Protein AF-A0A8J2TFP2-F1 (afdb_monomer_lite)

Sequence (75 aa):
MIRVQRRDIVRLLEDNPSLKPYLDEAVKEAYENAKDLAMGETNLPLIIFPLECSYNLAEIFDNYFYPGEPSELNE

Foldseek 3Di:
DLLVVLVVVVVVCVVPVVCVVCVVVVQFVVVVVVLVVCCVVVVDDSVVDDNGDPDDPVLSNDSPRDPDDDPPPDD

Secondary structure (DSSP, 8-state):
-HHHHHHHHHHHHHH-GGGGGGHHHHHHHHHHHHHHHHHHHH---GGGS-SS-SS-HHHHH-TT--SSSPPS---

Structure (mmCIF, N/CA/C/O backbone):
data_AF-A0A8J2TFP2-F1
#
_entry.id   AF-A0A8J2TFP2-F1
#
loop_
_atom_site.group_PDB
_atom_site.id
_atom_site.type_symbol
_atom_site.label_atom_id
_atom_site.label_alt_id
_atom_site.label_comp_id
_atom_site.label_asym_id
_atom_site.label_entity_id
_atom_site.label_seq_id
_atom_site.pdbx_PDB_ins_code
_atom_site.Cartn_x
_atom_site.Cartn_y
_atom_site.Cartn_z
_atom_site.occupancy
_atom_site.B_iso_or_equiv
_atom_site.auth_seq_id
_atom_site.auth_comp_id
_atom_site.auth_asym_id
_atom_site.auth_atom_id
_atom_site.pdbx_PDB_model_num
ATOM 1 N N . MET A 1 1 ? -4.338 -13.602 -4.798 1.00 81.50 1 MET A N 1
ATOM 2 C CA . MET A 1 1 ? -5.123 -12.761 -5.736 1.00 81.50 1 MET A CA 1
ATOM 3 C C . MET A 1 1 ? -5.387 -11.409 -5.083 1.00 81.50 1 MET A C 1
ATOM 5 O O . MET A 1 1 ? -5.810 -11.391 -3.934 1.00 81.50 1 MET A O 1
ATOM 9 N N . ILE A 1 2 ? -5.131 -10.293 -5.775 1.00 91.00 2 ILE A N 1
ATOM 10 C CA . ILE A 1 2 ? -5.117 -8.938 -5.179 1.00 91.00 2 ILE A CA 1
ATOM 11 C C . ILE A 1 2 ? -6.427 -8.539 -4.475 1.00 91.00 2 ILE A C 1
ATOM 13 O O . ILE A 1 2 ? -6.392 -7.962 -3.395 1.00 91.00 2 ILE A O 1
ATOM 17 N N . ARG A 1 3 ? -7.582 -8.947 -5.015 1.00 92.44 3 ARG A N 1
ATOM 18 C CA . ARG A 1 3 ? -8.905 -8.677 -4.419 1.00 92.44 3 ARG A CA 1
ATOM 19 C C . ARG A 1 3 ? -9.110 -9.330 -3.049 1.00 92.44 3 ARG A C 1
ATOM 21 O O . ARG A 1 3 ? -9.838 -8.794 -2.223 1.00 92.44 3 ARG A O 1
ATOM 28 N N . VAL A 1 4 ? -8.486 -10.484 -2.803 1.00 95.25 4 VAL A N 1
ATOM 29 C CA . VAL A 1 4 ? -8.545 -11.149 -1.490 1.00 95.25 4 VAL A CA 1
ATOM 30 C C . VAL A 1 4 ? -7.735 -10.343 -0.477 1.00 95.25 4 VAL A C 1
ATOM 32 O O . VAL A 1 4 ? -8.270 -9.982 0.561 1.00 95.25 4 VAL A O 1
ATOM 35 N N . GLN A 1 5 ? -6.514 -9.933 -0.839 1.00 94.75 5 GLN A N 1
ATOM 36 C CA . GLN A 1 5 ? -5.666 -9.101 0.026 1.00 94.75 5 GLN A CA 1
ATOM 37 C C . GLN A 1 5 ? -6.333 -7.767 0.383 1.00 94.75 5 GLN A C 1
ATOM 39 O O . GLN A 1 5 ? -6.332 -7.372 1.544 1.00 94.75 5 GLN A O 1
ATOM 44 N N . ARG A 1 6 ? -6.966 -7.102 -0.596 1.00 96.00 6 ARG A N 1
ATOM 45 C CA . ARG A 1 6 ? -7.734 -5.866 -0.364 1.00 96.00 6 ARG A CA 1
ATOM 46 C C . ARG A 1 6 ? -8.910 -6.076 0.593 1.00 96.00 6 ARG A C 1
ATOM 48 O O . ARG A 1 6 ? -9.162 -5.248 1.460 1.00 96.00 6 ARG A O 1
ATOM 55 N N . ARG A 1 7 ? -9.620 -7.199 0.487 1.00 95.44 7 ARG A N 1
ATOM 56 C CA . ARG A 1 7 ? -10.709 -7.528 1.418 1.00 95.44 7 ARG A CA 1
ATOM 57 C C . ARG A 1 7 ? -10.196 -7.800 2.830 1.00 95.44 7 ARG A C 1
ATOM 59 O O . ARG A 1 7 ? -10.815 -7.357 3.793 1.00 95.44 7 ARG A O 1
ATOM 66 N N . ASP A 1 8 ? -9.089 -8.521 2.941 1.00 96.19 8 ASP A N 1
ATOM 67 C CA . ASP A 1 8 ? -8.524 -8.908 4.229 1.00 96.19 8 ASP A CA 1
ATOM 68 C C . ASP A 1 8 ? -7.934 -7.701 4.967 1.00 96.19 8 ASP A C 1
ATOM 70 O O . ASP A 1 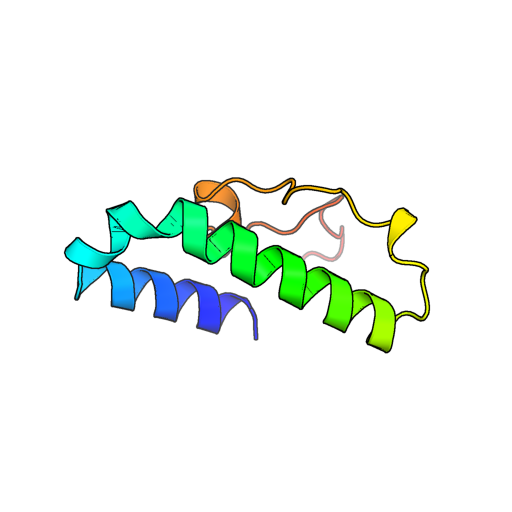8 ? -8.159 -7.565 6.168 1.00 96.19 8 ASP A O 1
ATOM 74 N N . ILE A 1 9 ? -7.271 -6.772 4.264 1.00 95.50 9 ILE A N 1
ATOM 75 C CA . ILE A 1 9 ? -6.751 -5.548 4.894 1.00 95.50 9 ILE A CA 1
ATOM 76 C C . ILE A 1 9 ? -7.879 -4.628 5.375 1.00 95.50 9 ILE A C 1
ATOM 78 O O . ILE A 1 9 ? -7.783 -4.074 6.466 1.00 95.50 9 ILE A O 1
ATOM 82 N N . VAL A 1 10 ? -8.978 -4.508 4.619 1.00 95.62 10 VAL A N 1
ATOM 83 C CA . VAL A 1 10 ? -10.148 -3.726 5.052 1.00 95.62 10 VAL A CA 1
ATOM 84 C C . VAL A 1 10 ? -10.736 -4.312 6.335 1.00 95.62 10 VAL A C 1
ATOM 86 O O . VAL A 1 10 ? -10.912 -3.576 7.302 1.00 95.62 10 VAL A O 1
ATOM 89 N N . ARG A 1 11 ? -10.940 -5.636 6.388 1.00 97.06 11 ARG A N 1
ATOM 90 C CA . ARG A 1 11 ? -11.409 -6.326 7.604 1.00 97.06 11 ARG A CA 1
ATOM 91 C C . ARG A 1 11 ? -10.461 -6.123 8.784 1.00 97.06 11 ARG A C 1
ATOM 93 O O . ARG A 1 11 ? -10.907 -5.802 9.877 1.00 97.06 11 ARG A O 1
ATOM 100 N N . LEU A 1 12 ? -9.150 -6.232 8.561 1.00 97.06 12 LEU A N 1
ATOM 101 C CA . LEU A 1 12 ? -8.151 -6.017 9.610 1.00 97.06 12 LEU A CA 1
ATOM 102 C C . LEU A 1 12 ? -8.240 -4.606 10.215 1.00 97.06 12 LEU A C 1
ATOM 104 O O . LEU A 1 12 ? -8.114 -4.453 11.430 1.00 97.06 12 LEU A O 1
ATOM 108 N N . LEU A 1 13 ? -8.452 -3.585 9.380 1.00 96.69 13 LEU A N 1
ATOM 109 C CA . LEU A 1 13 ? -8.574 -2.186 9.802 1.00 96.69 13 LEU A CA 1
ATOM 110 C C . LEU A 1 13 ? -9.920 -1.867 10.465 1.00 96.69 13 LEU A C 1
ATOM 112 O O . LEU A 1 13 ? -10.000 -0.922 11.254 1.00 96.69 13 LEU A O 1
ATOM 116 N N . GLU A 1 14 ? -10.971 -2.619 10.137 1.00 97.19 14 GLU A N 1
ATOM 117 C CA . GLU A 1 14 ? -12.258 -2.585 10.839 1.00 97.19 14 GLU A CA 1
ATOM 118 C C . GLU A 1 14 ? -12.127 -3.189 12.241 1.00 97.19 14 GLU A C 1
ATOM 120 O O . GLU A 1 14 ? -12.549 -2.560 13.212 1.00 97.19 14 GLU A O 1
ATOM 125 N N . ASP A 1 15 ? -11.467 -4.344 12.350 1.00 98.38 15 ASP A N 1
ATOM 126 C CA . ASP A 1 15 ? -11.220 -5.032 13.620 1.00 98.38 15 ASP A CA 1
ATOM 127 C C . ASP A 1 15 ? -10.221 -4.270 14.509 1.00 98.38 15 ASP A C 1
ATOM 129 O O . ASP A 1 15 ? -10.305 -4.323 15.736 1.00 98.38 15 ASP A O 1
ATOM 133 N N . ASN A 1 16 ? -9.285 -3.526 13.903 1.00 98.12 16 ASN A N 1
ATOM 134 C CA . ASN A 1 16 ? -8.229 -2.791 14.605 1.00 98.12 16 ASN A CA 1
ATOM 135 C C . ASN A 1 16 ? -8.117 -1.330 14.125 1.00 98.12 16 ASN A C 1
ATOM 137 O O . ASN A 1 16 ? -7.135 -0.952 13.475 1.00 98.12 16 ASN A O 1
ATOM 141 N N . PRO A 1 17 ? -9.073 -0.449 14.479 1.00 97.25 17 PRO A N 1
ATOM 142 C CA . PRO A 1 17 ? -9.072 0.945 14.028 1.00 97.25 17 PRO A CA 1
ATOM 143 C C . PRO A 1 17 ? -7.839 1.749 14.465 1.00 97.25 17 PRO A C 1
ATOM 145 O O . PRO A 1 17 ? -7.502 2.744 13.824 1.00 97.25 17 PRO A O 1
ATOM 148 N N . SER A 1 18 ? -7.151 1.318 15.529 1.00 98.06 18 SER A N 1
ATOM 149 C CA . SER A 1 18 ? -5.900 1.915 16.011 1.00 98.06 18 SER A CA 1
ATOM 150 C C . SER A 1 18 ? -4.741 1.799 15.021 1.00 98.06 18 SER A C 1
ATOM 152 O O . SER A 1 18 ? -3.755 2.507 15.185 1.00 98.06 18 SER A O 1
ATOM 154 N N . LEU A 1 19 ? -4.850 0.954 13.990 1.00 97.31 19 LEU A N 1
ATOM 155 C CA . LEU A 1 19 ? -3.844 0.834 12.934 1.00 97.31 19 LEU A CA 1
ATOM 156 C C . LEU A 1 19 ? -3.940 1.954 11.886 1.00 97.31 19 LEU A C 1
ATOM 158 O O . LEU A 1 19 ? -2.960 2.236 11.202 1.00 97.31 19 LEU A O 1
ATOM 162 N N . LYS A 1 20 ? -5.092 2.629 11.770 1.00 96.19 20 LYS A N 1
ATOM 163 C CA . LYS A 1 20 ? -5.332 3.663 10.746 1.00 96.19 20 LYS A CA 1
ATOM 164 C C . LYS A 1 20 ? -4.304 4.808 10.735 1.00 96.19 20 LYS A C 1
ATOM 166 O O . LYS A 1 20 ? -3.903 5.189 9.639 1.00 96.19 20 LYS A O 1
ATOM 171 N N . PRO A 1 21 ? -3.840 5.345 11.882 1.00 97.62 21 PRO A N 1
ATOM 172 C CA . PRO A 1 21 ? -2.839 6.414 11.898 1.00 97.62 21 PRO A CA 1
ATOM 173 C C . PRO A 1 21 ? -1.482 6.026 11.293 1.00 97.62 21 PRO A C 1
ATOM 175 O O . PRO A 1 21 ? -0.712 6.911 10.941 1.00 97.62 21 PRO A O 1
ATOM 178 N N . TYR A 1 22 ? -1.185 4.728 11.170 1.00 97.06 22 TYR A N 1
ATOM 179 C CA . TYR A 1 22 ? 0.097 4.221 10.668 1.00 97.06 22 TYR A CA 1
ATOM 180 C C . TYR A 1 22 ? 0.074 3.892 9.169 1.00 97.06 22 TYR A C 1
ATOM 182 O O . TYR A 1 22 ? 1.093 3.495 8.609 1.00 97.06 22 TYR A O 1
ATOM 190 N N . LEU A 1 23 ? -1.078 4.038 8.502 1.00 96.44 23 LEU A N 1
ATOM 191 C CA . LEU A 1 23 ? -1.250 3.616 7.109 1.00 96.44 23 LEU A CA 1
ATOM 192 C C . LEU A 1 23 ? -0.320 4.347 6.140 1.00 96.44 23 LEU A C 1
ATOM 194 O O . LEU A 1 23 ? 0.217 3.715 5.236 1.00 96.44 23 LEU A O 1
ATOM 198 N N . ASP A 1 24 ? -0.097 5.645 6.342 1.00 95.38 24 ASP A N 1
ATOM 199 C CA . ASP A 1 24 ? 0.766 6.433 5.458 1.00 95.38 24 ASP A CA 1
ATOM 200 C C . ASP A 1 24 ? 2.221 5.947 5.497 1.00 95.38 24 ASP A C 1
ATOM 202 O O . ASP A 1 24 ? 2.890 5.886 4.466 1.00 95.38 24 ASP A O 1
ATOM 206 N N . GLU A 1 25 ? 2.717 5.580 6.680 1.00 96.94 25 GLU A N 1
ATOM 207 C CA . GLU A 1 25 ? 4.059 5.017 6.847 1.00 96.94 25 GLU A CA 1
ATOM 208 C C . GLU A 1 25 ? 4.131 3.600 6.269 1.00 96.94 25 GLU A C 1
ATOM 210 O O . GLU A 1 25 ? 5.021 3.304 5.470 1.00 96.94 25 GLU A O 1
ATOM 215 N N . ALA A 1 26 ? 3.137 2.763 6.576 1.00 96.44 26 ALA A N 1
ATOM 216 C CA . ALA A 1 26 ? 3.061 1.395 6.076 1.00 96.44 26 ALA A CA 1
ATOM 217 C C . ALA A 1 26 ? 2.999 1.328 4.539 1.00 96.44 26 ALA A C 1
ATOM 219 O O . ALA A 1 26 ? 3.623 0.457 3.936 1.00 96.44 26 ALA A O 1
ATOM 220 N N . VAL A 1 27 ? 2.283 2.248 3.879 1.00 96.94 27 VAL A N 1
ATOM 221 C CA . VAL A 1 27 ? 2.222 2.312 2.408 1.00 96.94 27 VAL A CA 1
ATOM 222 C C . VAL A 1 27 ? 3.563 2.716 1.806 1.00 96.94 27 VAL A C 1
ATOM 224 O O . VAL A 1 27 ? 3.949 2.150 0.785 1.00 96.94 27 VAL A O 1
ATOM 227 N N . LYS A 1 28 ? 4.291 3.656 2.422 1.00 97.00 28 LYS A N 1
ATOM 228 C CA . LYS A 1 28 ? 5.630 4.044 1.952 1.00 97.00 28 LYS A CA 1
ATOM 229 C C . LYS A 1 28 ? 6.593 2.863 2.010 1.00 97.00 28 LYS A C 1
ATOM 231 O O . LYS A 1 28 ? 7.234 2.561 1.009 1.00 97.00 28 LYS A O 1
ATOM 236 N N . GLU A 1 29 ? 6.634 2.157 3.137 1.00 97.69 29 GLU A N 1
ATOM 237 C CA . GLU A 1 29 ? 7.468 0.961 3.294 1.00 97.69 29 GLU A CA 1
ATOM 238 C C . GLU A 1 29 ? 7.068 -0.145 2.303 1.00 97.69 29 GLU A C 1
ATOM 240 O O . GLU A 1 29 ? 7.913 -0.706 1.604 1.00 97.69 29 GLU A O 1
ATOM 245 N N . ALA A 1 30 ? 5.767 -0.428 2.183 1.00 96.62 30 ALA A N 1
ATOM 246 C CA . ALA A 1 30 ? 5.261 -1.421 1.242 1.00 96.62 30 ALA A CA 1
ATOM 247 C C . ALA A 1 30 ? 5.606 -1.074 -0.215 1.00 96.62 30 ALA A C 1
ATOM 249 O O . ALA A 1 30 ? 5.892 -1.975 -1.003 1.00 96.62 30 ALA A O 1
ATOM 250 N N . TYR A 1 31 ? 5.600 0.211 -0.577 1.00 97.62 31 TYR A N 1
ATOM 251 C CA . TYR A 1 31 ? 5.938 0.661 -1.923 1.00 97.62 31 TYR A CA 1
ATOM 252 C C . TYR A 1 31 ? 7.431 0.513 -2.243 1.00 97.62 31 TYR A C 1
ATOM 254 O O . TYR A 1 31 ? 7.760 0.064 -3.339 1.00 97.62 31 TYR A O 1
ATOM 262 N N . GLU A 1 32 ? 8.332 0.810 -1.302 1.00 97.38 32 GLU A N 1
ATOM 263 C CA . GLU A 1 32 ? 9.768 0.538 -1.485 1.00 97.38 32 GLU A CA 1
ATOM 264 C C . GLU A 1 32 ? 10.017 -0.952 -1.746 1.00 97.38 32 GLU A C 1
ATOM 266 O O . GLU A 1 32 ? 10.631 -1.313 -2.751 1.00 97.38 32 GLU A O 1
ATOM 271 N N . ASN A 1 33 ? 9.419 -1.822 -0.927 1.00 97.12 33 ASN A N 1
ATOM 272 C CA . ASN A 1 33 ? 9.499 -3.268 -1.127 1.00 97.12 33 ASN A CA 1
ATOM 273 C C . ASN A 1 33 ? 8.915 -3.695 -2.487 1.00 97.12 33 ASN A C 1
ATOM 275 O O . ASN A 1 33 ? 9.473 -4.552 -3.172 1.00 97.12 33 ASN A O 1
ATOM 279 N N . ALA A 1 34 ? 7.796 -3.096 -2.906 1.00 95.75 34 ALA A N 1
ATOM 280 C CA . ALA A 1 34 ? 7.170 -3.399 -4.190 1.00 95.75 34 ALA A CA 1
ATOM 281 C C . ALA A 1 34 ? 8.061 -3.014 -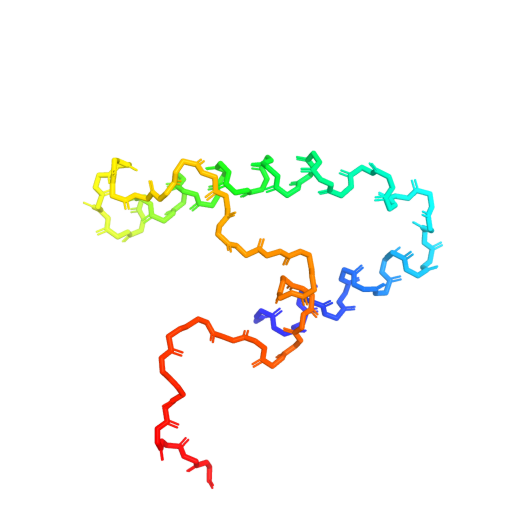5.382 1.00 95.75 34 ALA A C 1
ATOM 283 O O . ALA A 1 34 ? 8.092 -3.755 -6.365 1.00 95.75 34 ALA A O 1
ATOM 284 N N . LYS A 1 35 ? 8.804 -1.901 -5.301 1.00 96.75 35 LYS A N 1
ATOM 285 C CA . LYS A 1 35 ? 9.769 -1.508 -6.339 1.00 96.75 35 LYS A CA 1
ATOM 286 C C . LYS A 1 35 ? 10.899 -2.527 -6.474 1.00 96.75 35 LYS A C 1
ATOM 288 O O . LYS A 1 35 ? 11.226 -2.904 -7.597 1.00 96.75 35 LYS A O 1
ATOM 293 N N . ASP A 1 36 ? 11.447 -3.008 -5.360 1.00 96.00 36 ASP A N 1
ATOM 294 C CA . ASP A 1 36 ? 12.516 -4.015 -5.373 1.00 96.00 36 ASP A CA 1
ATOM 295 C C . ASP A 1 36 ? 12.045 -5.342 -5.981 1.00 96.00 36 ASP A C 1
ATOM 297 O O . ASP A 1 36 ? 12.726 -5.922 -6.832 1.00 96.00 36 ASP A O 1
ATOM 301 N N . LEU A 1 37 ? 10.844 -5.793 -5.602 1.00 96.69 37 LEU A N 1
ATOM 302 C CA . LEU A 1 37 ? 10.223 -6.988 -6.175 1.00 96.69 37 LEU A CA 1
ATOM 303 C C . LEU A 1 37 ? 9.975 -6.823 -7.680 1.00 96.69 37 LEU A C 1
ATOM 305 O O . LEU A 1 37 ? 10.372 -7.679 -8.469 1.00 96.69 37 LEU A O 1
ATOM 309 N N . ALA A 1 38 ? 9.382 -5.700 -8.094 1.00 95.94 38 ALA A N 1
ATOM 310 C CA . ALA A 1 38 ? 9.088 -5.432 -9.498 1.00 95.94 38 ALA A CA 1
ATOM 311 C C . ALA A 1 38 ? 10.361 -5.327 -10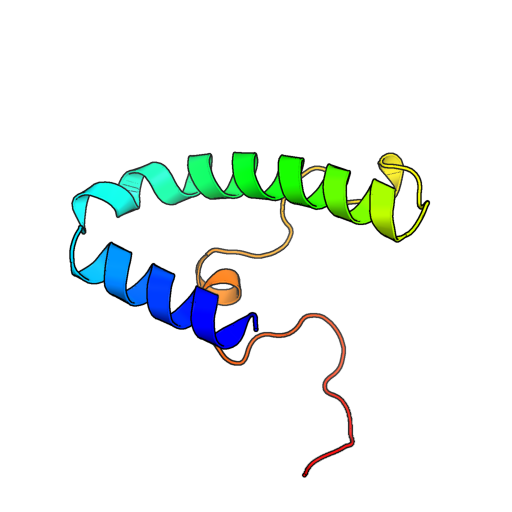.348 1.00 95.94 38 ALA A C 1
ATOM 313 O O . ALA A 1 38 ? 10.402 -5.858 -11.459 1.00 95.94 38 ALA A O 1
ATOM 314 N N . MET A 1 39 ? 11.416 -4.689 -9.838 1.00 96.56 39 MET A N 1
ATOM 315 C CA . MET A 1 39 ? 12.734 -4.664 -10.477 1.00 96.56 39 MET A CA 1
ATOM 316 C C . MET A 1 39 ? 13.272 -6.086 -10.676 1.00 96.56 39 MET A C 1
ATOM 318 O O . MET A 1 39 ? 13.711 -6.419 -11.777 1.00 96.56 39 MET A O 1
ATOM 322 N N . GLY A 1 40 ? 13.206 -6.933 -9.643 1.00 96.38 40 GLY A N 1
ATOM 323 C CA . GLY A 1 40 ? 13.673 -8.319 -9.709 1.00 96.38 40 GLY A CA 1
ATOM 324 C C . GLY A 1 40 ? 12.909 -9.177 -10.722 1.00 96.38 40 GLY A C 1
ATOM 325 O O . GLY A 1 40 ? 13.517 -9.975 -11.432 1.00 96.38 40 GLY A O 1
ATOM 326 N N . GLU A 1 41 ? 11.591 -8.993 -10.826 1.00 97.25 41 GLU A N 1
ATOM 327 C CA . GLU A 1 41 ? 10.733 -9.761 -11.739 1.00 97.25 41 GLU A CA 1
ATOM 328 C C . GLU A 1 41 ? 10.800 -9.274 -13.193 1.00 97.25 41 GLU A C 1
ATOM 330 O O . GLU A 1 41 ? 10.771 -10.080 -14.123 1.00 97.25 41 GLU A O 1
ATOM 335 N N . THR A 1 42 ? 10.878 -7.958 -13.406 1.00 95.88 42 THR A N 1
ATOM 336 C CA . THR A 1 42 ? 10.806 -7.349 -14.749 1.00 95.88 42 THR A CA 1
ATOM 337 C C . THR A 1 42 ? 12.171 -7.048 -15.360 1.00 95.88 42 THR A C 1
ATOM 339 O O . THR A 1 42 ? 12.256 -6.770 -16.557 1.00 95.88 42 THR A O 1
ATOM 342 N N . ASN A 1 43 ? 13.238 -7.086 -14.555 1.00 94.81 43 ASN A N 1
ATOM 343 C CA . ASN A 1 43 ? 14.592 -6.671 -14.925 1.00 94.81 43 ASN A CA 1
ATOM 344 C C . ASN A 1 43 ? 14.672 -5.211 -15.433 1.00 94.81 43 ASN A C 1
ATOM 346 O O . ASN A 1 43 ? 15.591 -4.844 -16.169 1.00 94.81 43 ASN A O 1
ATOM 350 N N . LEU A 1 44 ? 13.698 -4.372 -15.060 1.00 96.50 44 LEU A N 1
ATOM 351 C CA . LEU A 1 44 ? 13.703 -2.933 -15.316 1.00 96.50 44 LEU A CA 1
ATOM 352 C C . LEU A 1 44 ? 14.504 -2.207 -14.225 1.00 96.50 44 LEU A C 1
ATOM 354 O O . LEU A 1 44 ? 14.399 -2.569 -13.055 1.00 96.50 44 LEU A O 1
ATOM 358 N N . PRO A 1 45 ? 15.280 -1.161 -14.559 1.00 94.69 45 PRO A N 1
ATOM 359 C CA . PRO A 1 45 ? 16.063 -0.446 -13.561 1.00 94.69 45 PRO A CA 1
ATOM 360 C C . PRO A 1 45 ? 15.170 0.384 -12.629 1.00 94.69 45 PRO A C 1
ATOM 362 O O . PRO A 1 45 ? 14.182 0.975 -13.067 1.00 94.69 45 PRO A O 1
ATOM 365 N N . LEU A 1 46 ? 15.581 0.504 -11.358 1.00 92.12 46 LEU A N 1
ATOM 366 C CA . LEU A 1 46 ? 14.808 1.168 -10.298 1.00 92.12 46 LEU A CA 1
ATOM 367 C C . LEU A 1 46 ? 14.358 2.600 -10.658 1.00 92.12 46 LEU A C 1
ATOM 369 O O . LEU A 1 46 ? 13.286 3.037 -10.259 1.00 92.12 46 LEU A O 1
ATOM 373 N N . ILE A 1 47 ? 15.158 3.315 -11.457 1.00 94.94 47 ILE A N 1
ATOM 374 C CA . ILE A 1 47 ? 14.890 4.695 -11.900 1.00 94.94 47 ILE A CA 1
ATOM 375 C C . ILE A 1 47 ? 13.608 4.853 -12.735 1.00 94.94 47 ILE A C 1
ATOM 377 O O . ILE A 1 47 ? 13.118 5.968 -12.889 1.00 94.94 47 ILE A O 1
ATOM 381 N N . ILE A 1 48 ? 13.075 3.763 -13.295 1.00 95.62 48 ILE A N 1
ATOM 382 C CA . ILE A 1 48 ? 11.825 3.785 -14.067 1.00 95.62 48 ILE A CA 1
ATOM 383 C C . ILE A 1 48 ? 10.603 3.841 -13.145 1.00 95.62 48 ILE A C 1
ATOM 385 O O . ILE A 1 48 ? 9.553 4.339 -13.550 1.00 95.62 48 ILE A O 1
ATOM 389 N N . PHE A 1 49 ? 10.722 3.358 -11.908 1.00 95.06 49 PHE A N 1
ATOM 390 C CA . PHE A 1 49 ? 9.621 3.398 -10.956 1.00 95.06 49 PHE A CA 1
ATOM 391 C C . PHE A 1 49 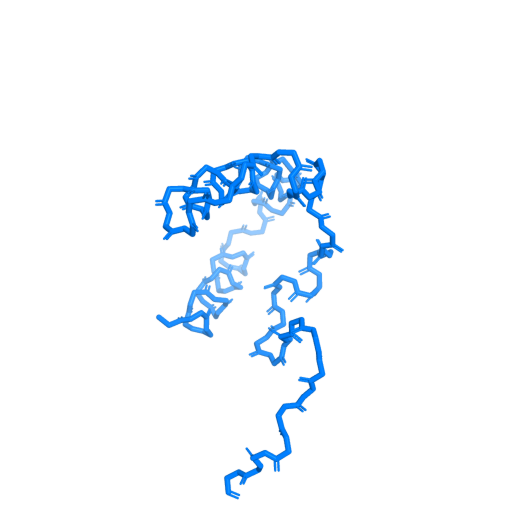? 9.525 4.791 -10.317 1.00 95.06 49 PHE A C 1
ATOM 393 O O . PHE A 1 49 ? 10.553 5.376 -9.962 1.00 95.06 49 PHE A O 1
ATOM 400 N N . PRO A 1 50 ? 8.308 5.336 -10.130 1.00 95.69 50 PRO A N 1
ATOM 401 C CA . PRO A 1 50 ? 8.119 6.583 -9.397 1.00 95.69 50 PRO A CA 1
ATOM 402 C C . PRO A 1 50 ? 8.747 6.519 -8.003 1.00 95.69 50 PRO A C 1
ATOM 404 O O . PRO A 1 50 ? 8.723 5.467 -7.362 1.00 95.69 50 PRO A O 1
ATOM 407 N N . LEU A 1 51 ? 9.278 7.646 -7.518 1.00 94.94 51 LEU A N 1
ATOM 408 C CA . LEU A 1 51 ? 9.914 7.710 -6.198 1.00 94.94 51 LEU A CA 1
ATOM 409 C C . LEU A 1 51 ? 8.922 7.371 -5.078 1.00 94.94 51 LEU A C 1
ATOM 411 O O . LEU A 1 51 ? 9.262 6.603 -4.184 1.00 94.94 51 LEU A O 1
ATOM 415 N N . GLU A 1 52 ? 7.700 7.891 -5.181 1.00 94.62 52 GLU A N 1
ATOM 416 C CA . GLU A 1 52 ? 6.601 7.673 -4.241 1.00 94.62 52 GLU A CA 1
ATOM 417 C C . GLU A 1 52 ? 5.449 6.919 -4.914 1.00 94.62 52 GLU A C 1
ATOM 419 O O . GLU A 1 52 ? 5.277 6.975 -6.136 1.00 94.62 52 GLU A O 1
ATOM 424 N N . CYS A 1 53 ? 4.638 6.226 -4.110 1.00 95.75 53 CYS A N 1
ATOM 425 C CA . CYS A 1 53 ? 3.454 5.534 -4.604 1.00 95.75 53 CYS A CA 1
ATOM 426 C C . CYS A 1 53 ? 2.501 6.535 -5.265 1.00 95.75 53 CYS A C 1
ATOM 428 O O . CYS A 1 53 ? 2.097 7.522 -4.654 1.00 95.75 53 CYS A O 1
ATOM 430 N N . SER A 1 54 ? 2.119 6.267 -6.513 1.00 95.00 54 SER A N 1
ATOM 431 C CA . SER A 1 54 ? 1.201 7.136 -7.261 1.00 95.00 54 SER A CA 1
ATOM 432 C C . SER A 1 54 ? -0.268 6.944 -6.877 1.00 95.00 54 SER A C 1
ATOM 434 O O . SER A 1 54 ? -1.105 7.730 -7.307 1.00 95.00 54 SER A O 1
ATOM 436 N N . TYR A 1 55 ? -0.580 5.909 -6.093 1.00 95.25 55 TYR A N 1
ATOM 437 C CA . TYR A 1 55 ? -1.943 5.571 -5.694 1.00 95.25 55 TYR A CA 1
ATOM 438 C C . TYR A 1 55 ? -2.216 6.020 -4.265 1.00 95.25 55 TYR A C 1
ATOM 440 O O . TYR A 1 55 ? -1.414 5.786 -3.358 1.00 95.25 55 TYR A O 1
ATOM 448 N N . ASN A 1 56 ? -3.381 6.620 -4.050 1.00 95.25 56 ASN A N 1
ATOM 449 C CA . ASN A 1 56 ? -3.830 6.993 -2.714 1.00 95.25 56 ASN A CA 1
ATOM 450 C C . ASN A 1 56 ? -4.491 5.804 -1.985 1.00 95.25 56 ASN A C 1
ATOM 452 O O . ASN A 1 56 ? -4.814 4.780 -2.587 1.00 95.25 56 ASN A O 1
ATOM 456 N N . LEU A 1 57 ? -4.734 5.939 -0.675 1.00 95.06 57 LEU A N 1
ATOM 457 C CA . LEU A 1 57 ? -5.341 4.870 0.133 1.00 95.06 57 LEU A CA 1
ATOM 458 C C . LEU A 1 57 ? -6.708 4.400 -0.391 1.00 95.06 57 LEU A C 1
ATOM 460 O O . LEU A 1 57 ? -7.011 3.211 -0.294 1.00 95.06 57 LEU A O 1
ATOM 464 N N . ALA A 1 58 ? -7.528 5.292 -0.958 1.00 94.50 58 ALA A N 1
ATOM 465 C CA . ALA A 1 58 ? -8.831 4.907 -1.498 1.00 94.50 58 ALA A CA 1
ATOM 466 C C . ALA A 1 58 ? -8.678 3.989 -2.722 1.00 94.50 58 ALA A C 1
ATOM 468 O O . ALA A 1 58 ? -9.361 2.973 -2.805 1.00 94.50 58 ALA A O 1
ATOM 469 N N . GLU A 1 59 ? -7.732 4.284 -3.617 1.00 95.50 59 GLU A N 1
ATOM 470 C CA . GLU A 1 59 ? -7.407 3.438 -4.777 1.00 95.50 59 GLU A CA 1
ATOM 471 C C . GLU A 1 59 ? -6.748 2.114 -4.363 1.00 95.50 59 GLU A C 1
ATOM 473 O O . GLU A 1 59 ? -7.058 1.051 -4.906 1.00 95.50 59 GLU A O 1
ATOM 478 N N . ILE A 1 60 ? -5.858 2.150 -3.366 1.00 95.25 60 ILE A N 1
ATOM 479 C CA . ILE A 1 60 ? -5.190 0.951 -2.838 1.00 95.25 60 ILE A CA 1
ATOM 480 C C . ILE A 1 60 ? -6.219 -0.038 -2.273 1.00 95.25 60 ILE A C 1
ATOM 482 O O . ILE A 1 60 ? -6.090 -1.245 -2.505 1.00 95.25 60 ILE A O 1
ATOM 486 N N . PHE A 1 61 ? -7.243 0.453 -1.569 1.00 94.31 61 PHE A N 1
ATOM 487 C CA . PHE A 1 61 ? -8.274 -0.378 -0.941 1.00 94.31 61 PHE A CA 1
ATOM 488 C C . PHE A 1 61 ? -9.475 -0.700 -1.838 1.00 94.31 61 PHE A C 1
ATOM 490 O O . PHE A 1 61 ? -10.250 -1.600 -1.505 1.00 94.31 61 PHE A O 1
ATOM 497 N N . ASP A 1 62 ? -9.630 -0.042 -2.985 1.00 93.31 62 ASP A N 1
ATOM 498 C CA . ASP A 1 62 ? -10.727 -0.332 -3.904 1.00 93.31 62 ASP A CA 1
ATOM 499 C C . ASP A 1 62 ? -10.536 -1.693 -4.596 1.00 93.31 62 ASP A C 1
ATOM 501 O O . ASP A 1 62 ? -9.590 -1.943 -5.343 1.00 93.31 62 ASP A O 1
ATOM 505 N N . ASN A 1 63 ? -11.486 -2.605 -4.388 1.00 90.81 63 ASN A N 1
ATOM 506 C CA . ASN A 1 63 ? -11.491 -3.938 -4.990 1.00 90.81 63 ASN A CA 1
ATOM 507 C C . ASN A 1 63 ? -11.586 -3.937 -6.523 1.00 90.81 63 ASN A C 1
ATOM 509 O O . ASN A 1 63 ? -11.273 -4.960 -7.138 1.00 90.81 63 ASN A O 1
ATOM 513 N N . TYR A 1 64 ? -12.029 -2.836 -7.124 1.00 89.12 64 TYR A N 1
ATOM 514 C CA . TYR A 1 64 ? -12.237 -2.696 -8.563 1.00 89.12 64 TYR A CA 1
ATOM 515 C C . TYR A 1 64 ? -11.232 -1.756 -9.227 1.00 89.12 64 TYR A C 1
ATOM 517 O O . TYR A 1 64 ? -11.221 -1.669 -10.452 1.00 89.12 64 TYR A O 1
ATOM 525 N N . PHE A 1 65 ? -10.342 -1.129 -8.456 1.00 90.94 65 PHE A N 1
ATOM 526 C CA . PHE A 1 65 ? -9.294 -0.291 -9.017 1.00 90.94 65 PHE A CA 1
ATOM 527 C C . PHE A 1 65 ? -8.168 -1.124 -9.641 1.00 90.94 65 PHE A C 1
ATOM 529 O O . PHE A 1 65 ? -7.528 -1.946 -8.968 1.00 90.94 65 PHE A O 1
ATOM 536 N N . TYR A 1 66 ? -7.890 -0.850 -10.913 1.00 89.62 66 TYR A N 1
ATOM 537 C CA . TYR A 1 66 ? -6.724 -1.321 -11.651 1.00 89.62 66 TYR A CA 1
ATOM 538 C C . TYR A 1 66 ? -6.165 -0.143 -12.459 1.00 89.62 66 TYR A C 1
ATOM 540 O O . TYR A 1 66 ? -6.948 0.546 -13.111 1.00 89.62 66 TYR A O 1
ATOM 548 N N . PRO A 1 67 ? -4.849 0.117 -12.407 1.00 88.19 67 PRO A N 1
ATOM 549 C CA . PRO A 1 67 ? -4.252 1.216 -13.153 1.00 88.19 67 PRO A CA 1
ATOM 550 C C . PRO A 1 67 ? -4.220 0.926 -14.657 1.00 88.19 67 PRO A C 1
ATOM 552 O O . PRO A 1 67 ? -4.055 -0.223 -15.072 1.00 88.19 67 PRO A O 1
ATOM 555 N N . GLY A 1 68 ? -4.298 1.988 -15.459 1.00 86.44 68 GLY A N 1
ATOM 556 C CA . GLY A 1 68 ? -4.343 1.907 -16.920 1.00 86.44 68 GLY A CA 1
ATOM 557 C C . GLY A 1 68 ? -5.767 1.835 -17.470 1.00 86.44 68 GLY A C 1
ATOM 558 O O . GLY A 1 68 ? -6.740 2.035 -16.746 1.00 86.44 68 GLY A O 1
ATOM 559 N N . GLU A 1 69 ? -5.878 1.581 -18.771 1.00 82.19 69 GLU A N 1
ATOM 560 C CA . GLU A 1 69 ? -7.176 1.490 -19.438 1.00 82.19 69 GLU A CA 1
ATOM 561 C C . GLU A 1 69 ? -7.883 0.172 -19.082 1.00 82.19 69 GLU A C 1
ATOM 563 O O . GLU A 1 69 ? -7.238 -0.887 -19.075 1.00 82.19 69 GLU A O 1
ATOM 568 N N . PRO A 1 70 ? -9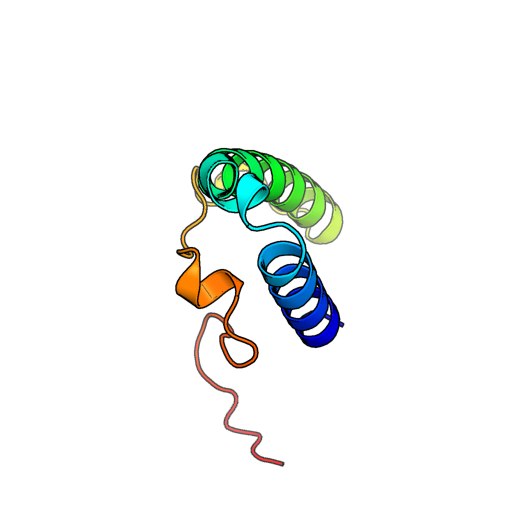.202 0.198 -18.813 1.00 76.12 70 PRO A N 1
ATOM 569 C CA . PRO A 1 70 ? -9.990 -1.016 -18.669 1.00 76.12 70 PRO A CA 1
ATOM 570 C C . PRO A 1 70 ? -9.827 -1.898 -19.908 1.00 76.12 70 PRO A C 1
ATOM 572 O O . PRO A 1 70 ? -9.855 -1.420 -21.041 1.00 76.12 70 PRO A O 1
ATOM 575 N N . SER A 1 71 ? -9.664 -3.204 -19.706 1.00 73.31 71 SER A N 1
ATOM 576 C CA . SER A 1 71 ? -9.694 -4.129 -20.834 1.00 73.31 71 SER A CA 1
ATOM 577 C C . SER A 1 71 ? -11.106 -4.163 -21.424 1.00 73.31 71 SER A C 1
ATOM 579 O O . SER A 1 71 ? -12.066 -4.391 -20.697 1.00 73.31 71 SER A O 1
ATOM 581 N N . GLU A 1 72 ? -11.222 -4.000 -22.744 1.00 74.44 72 GLU A N 1
ATOM 582 C CA . GLU A 1 72 ? -12.470 -4.173 -23.514 1.00 74.44 72 GLU A CA 1
ATOM 583 C C . GLU A 1 72 ? -13.011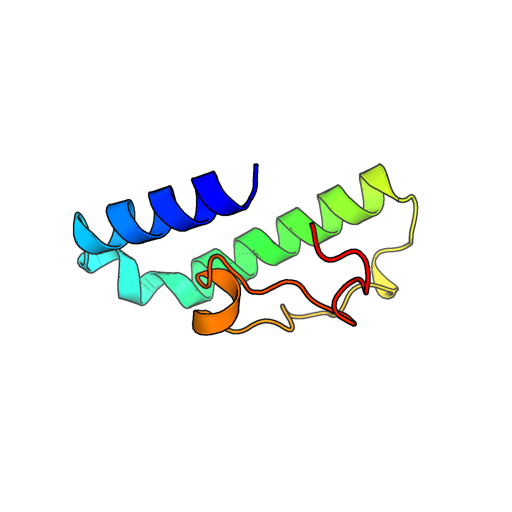 -5.617 -23.470 1.00 74.44 72 GLU A C 1
ATOM 585 O O . GLU A 1 72 ? -14.113 -5.892 -23.949 1.00 74.44 72 GLU A O 1
ATOM 590 N N . LEU A 1 73 ? -12.245 -6.559 -22.907 1.00 63.28 73 LEU A N 1
ATOM 591 C CA . LEU A 1 73 ? -12.699 -7.916 -22.617 1.00 63.28 73 LEU A CA 1
ATOM 592 C C . LEU A 1 73 ? -13.637 -7.882 -21.405 1.00 63.28 73 LEU A C 1
ATOM 594 O O . LEU A 1 73 ? -13.271 -8.256 -20.292 1.00 63.28 73 LEU A O 1
ATOM 598 N N . ASN A 1 74 ? -14.853 -7.405 -21.649 1.00 51.28 74 ASN A N 1
ATOM 599 C CA . ASN A 1 74 ? -15.996 -7.709 -20.807 1.00 51.28 74 ASN A CA 1
ATOM 600 C C . ASN A 1 74 ? -16.242 -9.224 -20.874 1.00 51.28 74 ASN A C 1
ATOM 602 O O . ASN A 1 74 ? -16.187 -9.808 -21.960 1.00 51.28 74 ASN A O 1
ATOM 606 N N . GLU A 1 75 ? -16.457 -9.839 -19.712 1.00 48.31 75 GLU A N 1
ATOM 607 C CA . GLU A 1 75 ? -16.907 -11.232 -19.579 1.00 48.31 75 GLU A CA 1
ATOM 608 C C . GLU A 1 75 ? -18.169 -11.528 -20.406 1.00 48.31 75 GLU A C 1
ATOM 610 O O . GLU A 1 75 ? -19.049 -10.637 -20.503 1.00 48.31 75 GLU A O 1
#

pLDDT: mean 92.49, std 9.39, range [48.31, 98.38]

Radius of gyration: 14.44 Å; chains: 1; bounding box: 33×20×40 Å